Protein AF-D4YKP0-F1 (afdb_monomer_lite)

Organism: NCBI:txid585530

Structure (mmCIF, N/CA/C/O backbone):
data_AF-D4YKP0-F1
#
_entry.id   AF-D4YKP0-F1
#
loop_
_atom_site.group_PDB
_atom_site.id
_atom_site.type_symbol
_atom_site.label_atom_id
_atom_site.label_alt_id
_atom_site.label_comp_id
_atom_site.label_asym_id
_atom_site.label_entity_id
_atom_site.label_seq_id
_atom_site.pdbx_PDB_ins_code
_atom_site.Cartn_x
_atom_site.Cartn_y
_atom_site.Cartn_z
_atom_site.occupancy
_atom_site.B_iso_or_equiv
_atom_site.auth_seq_id
_atom_site.auth_comp_id
_atom_site.auth_asym_id
_atom_site.auth_atom_id
_atom_site.pdbx_PDB_model_num
ATOM 1 N N . MET A 1 1 ? 10.584 -21.695 43.438 1.00 57.81 1 MET A N 1
ATOM 2 C CA . MET A 1 1 ? 10.564 -22.676 42.328 1.00 57.81 1 MET A CA 1
ATOM 3 C C . MET A 1 1 ? 9.851 -24.002 42.637 1.00 57.81 1 MET A C 1
ATOM 5 O O . MET A 1 1 ? 9.654 -24.762 41.706 1.00 57.81 1 MET A O 1
ATOM 9 N N . VAL A 1 2 ? 9.398 -24.294 43.868 1.00 51.03 2 VAL A N 1
ATOM 10 C CA . VAL A 1 2 ? 8.672 -25.560 44.161 1.00 51.03 2 VAL A CA 1
ATOM 11 C C . VAL A 1 2 ? 7.141 -25.420 44.056 1.00 51.03 2 VAL A C 1
ATOM 13 O O . VAL A 1 2 ? 6.449 -26.390 43.777 1.00 51.03 2 VAL A O 1
ATOM 16 N N . VAL A 1 3 ? 6.597 -24.205 44.185 1.00 47.78 3 VAL A N 1
ATOM 17 C CA . VAL A 1 3 ? 5.136 -23.966 44.168 1.00 47.78 3 VAL A CA 1
ATOM 18 C C . VAL A 1 3 ? 4.530 -24.057 42.755 1.00 47.78 3 VAL A C 1
ATOM 20 O O . VAL A 1 3 ? 3.367 -24.413 42.606 1.00 47.78 3 VAL A O 1
ATOM 23 N N . ILE A 1 4 ? 5.324 -23.823 41.705 1.00 52.31 4 ILE A N 1
ATOM 24 C CA . ILE A 1 4 ? 4.847 -23.828 40.309 1.00 52.31 4 ILE A CA 1
ATOM 25 C C . ILE A 1 4 ? 4.585 -25.262 39.806 1.00 52.31 4 ILE A C 1
ATOM 27 O O . ILE A 1 4 ? 3.691 -25.478 38.995 1.00 52.31 4 ILE A O 1
ATOM 31 N N . ALA A 1 5 ? 5.293 -26.265 40.336 1.00 52.53 5 ALA A N 1
ATOM 32 C CA . ALA A 1 5 ? 5.197 -27.644 39.852 1.00 52.53 5 ALA A CA 1
ATOM 33 C C . ALA A 1 5 ? 3.889 -28.363 40.249 1.00 52.53 5 ALA A C 1
ATOM 35 O O . ALA A 1 5 ? 3.431 -29.240 39.523 1.00 52.53 5 ALA A O 1
ATOM 36 N N . VAL A 1 6 ? 3.255 -27.990 41.369 1.00 51.44 6 VAL A N 1
ATOM 37 C CA . VAL A 1 6 ? 2.029 -28.664 41.853 1.00 51.44 6 VAL A CA 1
ATOM 38 C C . VAL A 1 6 ? 0.779 -28.190 41.100 1.00 51.44 6 VAL A C 1
ATOM 40 O O . VAL A 1 6 ? -0.150 -28.967 40.889 1.00 51.44 6 VAL A O 1
ATOM 43 N N . VAL A 1 7 ? 0.774 -26.940 40.626 1.00 54.62 7 VAL A N 1
ATOM 44 C CA . VAL A 1 7 ? -0.368 -26.350 39.906 1.00 54.62 7 VAL A CA 1
ATOM 45 C C . VAL A 1 7 ? -0.519 -26.954 38.503 1.00 54.62 7 VAL A C 1
ATOM 47 O O . VAL A 1 7 ? -1.637 -27.183 38.046 1.00 54.62 7 VAL A O 1
ATOM 50 N N . VAL A 1 8 ? 0.595 -27.308 37.855 1.00 55.91 8 VAL A N 1
ATOM 51 C CA . VAL A 1 8 ? 0.598 -27.906 36.508 1.00 55.91 8 VAL A CA 1
ATOM 52 C C . VAL A 1 8 ? 0.002 -29.323 36.509 1.00 55.91 8 VAL A C 1
ATOM 54 O O . VAL A 1 8 ? -0.723 -29.679 35.585 1.00 55.91 8 VAL A O 1
ATOM 57 N N . ALA A 1 9 ? 0.221 -30.121 37.560 1.00 54.53 9 ALA A N 1
ATOM 58 C CA . ALA A 1 9 ? -0.269 -31.503 37.612 1.00 54.53 9 ALA A CA 1
ATOM 59 C C . ALA A 1 9 ? -1.792 -31.613 37.839 1.00 54.53 9 ALA A C 1
ATOM 61 O O . ALA A 1 9 ? -2.426 -32.523 37.309 1.00 54.53 9 ALA A O 1
ATOM 62 N N . LEU A 1 10 ? -2.397 -30.684 38.589 1.00 55.12 10 LEU A N 1
ATOM 63 C CA . LEU A 1 10 ? -3.845 -30.694 38.846 1.00 55.12 10 LEU A CA 1
ATOM 64 C C . LEU A 1 10 ? -4.662 -30.106 37.683 1.00 55.12 10 LEU A C 1
ATOM 66 O O . LEU A 1 10 ? -5.797 -30.528 37.466 1.00 55.12 10 LEU A O 1
ATOM 70 N N . GLY A 1 11 ? -4.077 -29.194 36.896 1.00 53.62 11 GLY A N 1
ATOM 71 C CA . GLY A 1 11 ? -4.720 -28.627 35.704 1.00 53.62 11 GLY A CA 1
ATOM 72 C C . GLY A 1 11 ? -4.890 -29.633 34.559 1.00 53.62 11 GLY A C 1
ATOM 73 O O . GLY A 1 11 ? -5.906 -29.615 33.868 1.00 53.62 11 GLY A O 1
ATOM 74 N N . ILE A 1 12 ? -3.945 -30.568 34.405 1.00 60.78 12 ILE A N 1
ATOM 75 C CA . ILE A 1 12 ? -3.982 -31.594 33.348 1.00 60.78 12 ILE A CA 1
ATOM 76 C C . ILE A 1 12 ? -5.115 -32.608 33.594 1.00 60.78 12 ILE A C 1
ATOM 78 O O . ILE A 1 12 ? -5.816 -32.984 32.657 1.00 60.78 12 ILE A O 1
ATOM 82 N N . CYS A 1 13 ? -5.366 -33.004 34.849 1.00 54.81 13 CYS A N 1
ATOM 83 C CA . CYS A 1 13 ? -6.468 -33.918 35.183 1.00 54.81 13 CYS A CA 1
ATOM 84 C C . CYS A 1 13 ? -7.854 -33.286 34.970 1.00 54.81 13 CYS A C 1
ATOM 86 O O . CYS A 1 13 ? -8.780 -33.981 34.560 1.00 54.81 13 CYS A O 1
ATOM 88 N N . GLY A 1 14 ? -8.000 -31.979 35.221 1.00 56.22 14 GLY A N 1
ATOM 89 C CA . GLY A 1 14 ? -9.261 -31.262 35.007 1.00 56.22 14 GLY A CA 1
ATOM 90 C C . GLY A 1 14 ? -9.619 -31.102 33.528 1.00 56.22 14 GLY A C 1
ATOM 91 O O . GLY A 1 14 ? -10.782 -31.252 33.161 1.00 56.22 14 GLY A O 1
ATOM 92 N N . TYR A 1 15 ? -8.621 -30.874 32.668 1.00 59.47 15 TYR A N 1
ATOM 93 C CA . TYR A 1 15 ? -8.834 -30.661 31.233 1.00 59.47 15 TYR A CA 1
ATOM 94 C C . TYR A 1 15 ? -9.313 -31.934 30.510 1.00 59.47 15 TYR A C 1
ATOM 96 O O . TYR A 1 15 ? -10.205 -31.875 29.667 1.00 59.47 15 TYR A O 1
ATOM 104 N N . ILE A 1 16 ? -8.796 -33.110 30.894 1.00 60.72 16 ILE A N 1
ATOM 105 C CA . ILE A 1 16 ? -9.170 -34.396 30.271 1.00 60.72 16 ILE A CA 1
ATOM 106 C C . ILE A 1 16 ? -10.626 -34.797 30.587 1.00 60.72 16 ILE A C 1
ATOM 108 O O . ILE A 1 16 ? -11.283 -35.425 29.758 1.00 60.72 16 ILE A O 1
ATOM 112 N N . VAL A 1 17 ? -11.162 -34.426 31.757 1.00 57.84 17 VAL A N 1
ATOM 113 C CA . VAL A 1 17 ? -12.561 -34.730 32.124 1.00 57.84 17 VAL A CA 1
ATOM 114 C C . VAL A 1 17 ? -13.556 -33.857 31.345 1.00 57.84 17 VAL A C 1
ATOM 116 O O . VAL A 1 17 ? -14.652 -34.316 31.029 1.00 57.84 17 VAL A O 1
ATOM 119 N N . VAL A 1 18 ? -13.168 -32.630 30.983 1.00 59.16 18 VAL A N 1
ATOM 120 C CA . VAL A 1 18 ? -14.008 -31.691 30.217 1.00 59.16 18 VAL A CA 1
ATOM 121 C C . VAL A 1 18 ? -14.079 -32.064 28.727 1.00 59.16 18 VAL A C 1
ATOM 123 O O . VAL A 1 18 ? -15.157 -31.980 28.140 1.00 59.16 18 VAL A O 1
ATOM 126 N N . ASP A 1 19 ? -12.991 -32.578 28.139 1.00 54.44 19 ASP A N 1
ATOM 127 C CA . ASP A 1 19 ? -12.948 -33.016 26.726 1.00 54.44 19 ASP A CA 1
ATOM 128 C C . ASP A 1 19 ? -13.924 -34.174 26.421 1.00 54.44 19 ASP A C 1
ATOM 130 O O . ASP A 1 19 ? -14.536 -34.230 25.353 1.00 54.44 19 ASP A O 1
ATOM 134 N N . GLN A 1 20 ? -14.152 -35.077 27.383 1.00 58.09 20 GLN A N 1
ATOM 135 C CA . GLN A 1 20 ? -15.040 -36.235 27.190 1.00 58.09 20 GLN A CA 1
ATOM 136 C C . GLN A 1 20 ? -16.534 -35.906 27.321 1.00 58.09 20 GLN A C 1
ATOM 138 O O . GLN A 1 20 ? -17.369 -36.656 26.812 1.00 58.09 20 GLN A O 1
ATOM 143 N N . LEU A 1 21 ? -16.892 -34.789 27.964 1.00 59.16 21 LEU A N 1
ATOM 144 C CA . LEU A 1 21 ? -18.288 -34.347 28.057 1.00 59.16 21 LEU A CA 1
ATOM 145 C C . LEU A 1 21 ? -18.741 -33.588 26.803 1.00 59.16 21 LEU A C 1
ATOM 147 O O . LEU A 1 21 ? -19.910 -33.670 26.447 1.00 59.16 21 LEU A O 1
ATOM 151 N N . GLN A 1 22 ? -17.831 -32.925 26.083 1.00 59.84 22 GLN A N 1
ATOM 152 C CA . GLN A 1 22 ? -18.174 -32.156 24.875 1.00 59.84 22 GLN A CA 1
ATOM 153 C C . GLN A 1 22 ? -18.197 -32.994 23.584 1.00 59.84 22 GLN A C 1
ATOM 155 O O . GLN A 1 22 ? -18.701 -32.542 22.558 1.00 59.84 22 GLN A O 1
ATOM 160 N N . ARG A 1 23 ? -17.707 -34.241 23.619 1.00 56.06 23 ARG A N 1
ATOM 161 C CA . ARG A 1 23 ? -17.753 -35.178 22.478 1.00 56.06 23 ARG A CA 1
ATOM 162 C C . ARG A 1 23 ? -19.045 -35.996 22.360 1.00 56.06 23 ARG A C 1
ATOM 164 O O . ARG A 1 23 ? -19.173 -36.750 21.397 1.00 56.06 23 ARG A O 1
ATOM 171 N N . SER A 1 24 ? -19.999 -35.860 23.285 1.00 55.06 24 SER A N 1
ATOM 172 C CA . SER A 1 24 ? -21.246 -36.648 23.249 1.00 55.06 24 SER A CA 1
ATOM 173 C C . SER A 1 24 ? -22.371 -36.073 22.377 1.00 55.06 24 SER A C 1
ATOM 175 O O . SER A 1 24 ? -23.312 -36.809 22.099 1.00 55.06 24 SER A O 1
ATOM 177 N N . ASP A 1 25 ? -22.267 -34.847 21.851 1.00 58.53 25 ASP A N 1
ATOM 178 C CA . ASP A 1 25 ? -23.363 -34.230 21.069 1.00 58.53 25 ASP A CA 1
ATOM 179 C C . ASP A 1 25 ? -23.160 -34.261 19.540 1.00 58.53 25 ASP A C 1
ATOM 181 O O . ASP A 1 25 ? -23.849 -33.577 18.786 1.00 58.53 25 ASP A O 1
ATOM 185 N N . GLY A 1 26 ? -22.222 -35.079 19.048 1.00 57.97 26 GLY A N 1
ATOM 186 C CA . GLY A 1 26 ? -21.753 -35.020 17.661 1.00 57.97 26 GLY A CA 1
ATOM 187 C C . GLY A 1 26 ? -21.809 -36.313 16.850 1.00 57.97 26 GLY A C 1
ATOM 188 O O . GLY A 1 26 ? -20.932 -36.490 16.014 1.00 57.97 26 GLY A O 1
ATOM 189 N N . ASN A 1 27 ? -22.759 -37.236 17.062 1.00 53.72 27 ASN A N 1
ATOM 190 C CA . ASN A 1 27 ? -23.041 -38.277 16.056 1.00 53.72 27 ASN A CA 1
ATOM 191 C C . ASN A 1 27 ? -24.406 -38.964 16.253 1.00 53.72 27 ASN A C 1
ATOM 193 O O . ASN A 1 27 ? -24.542 -39.887 17.052 1.00 53.72 27 ASN A O 1
ATOM 197 N N . THR A 1 28 ? -25.415 -38.598 15.465 1.00 48.50 28 THR A N 1
ATOM 198 C CA . THR A 1 28 ? -26.505 -39.527 15.127 1.00 48.50 28 THR A CA 1
ATOM 199 C C . THR A 1 28 ? -26.897 -39.325 13.670 1.00 48.50 28 THR A C 1
ATOM 201 O O . THR A 1 28 ? -27.724 -38.489 13.323 1.00 48.50 28 THR A O 1
ATOM 204 N N . GLN A 1 29 ? -26.289 -40.136 12.805 1.00 56.47 29 GLN A N 1
ATOM 205 C CA . GLN A 1 29 ? -26.947 -40.592 11.588 1.00 56.47 29 GLN A CA 1
ATOM 206 C C . GLN A 1 29 ? -28.044 -41.587 11.988 1.00 56.47 29 GLN A C 1
ATOM 208 O O . GLN A 1 29 ? -27.729 -42.603 12.602 1.00 56.47 29 GLN A O 1
ATOM 213 N N . SER A 1 30 ? -29.300 -41.351 11.602 1.00 50.81 30 SER A N 1
ATOM 214 C CA . SER A 1 30 ? -30.181 -42.443 11.167 1.00 50.81 30 SER A CA 1
ATOM 215 C C . SER A 1 30 ? -31.419 -41.917 10.441 1.00 50.81 30 SER A C 1
ATOM 217 O O . SER A 1 30 ? -32.176 -41.101 10.961 1.00 50.81 30 SER A O 1
ATOM 219 N N . ALA A 1 31 ? -31.608 -42.408 9.221 1.00 52.41 31 ALA A N 1
ATOM 220 C CA . ALA A 1 31 ? -32.771 -42.188 8.380 1.00 52.41 31 ALA A CA 1
ATOM 221 C C . ALA A 1 31 ? -33.949 -43.092 8.794 1.00 52.41 31 ALA A C 1
ATOM 223 O O . ALA A 1 31 ? -33.738 -44.284 9.004 1.00 52.41 31 ALA A O 1
ATOM 224 N N . ASN A 1 32 ? -35.178 -42.555 8.836 1.00 45.12 32 ASN A N 1
ATOM 225 C CA . ASN A 1 32 ? -36.394 -43.106 8.196 1.00 45.12 32 ASN A CA 1
ATOM 226 C C . ASN A 1 32 ? -37.666 -42.309 8.579 1.00 45.12 32 ASN A C 1
ATOM 228 O O . ASN A 1 32 ? -37.911 -42.034 9.748 1.00 45.12 32 ASN A O 1
ATOM 232 N N . GLN A 1 33 ? -38.480 -41.979 7.568 1.00 43.62 33 GLN A N 1
ATOM 233 C CA . GLN A 1 33 ? -39.860 -41.429 7.608 1.00 43.62 33 GLN A CA 1
ATOM 234 C C . GLN A 1 33 ? -40.883 -42.458 8.193 1.00 43.62 33 GLN A C 1
ATOM 236 O O . GLN A 1 33 ? -40.438 -43.590 8.397 1.00 43.62 33 GLN A O 1
ATOM 241 N N . PRO A 1 34 ? -42.222 -42.208 8.390 1.00 48.84 34 PRO A N 1
ATOM 242 C CA . PRO A 1 34 ? -43.104 -41.165 7.796 1.00 48.84 34 PRO A CA 1
ATOM 243 C C . PRO A 1 34 ? -44.277 -40.568 8.648 1.00 48.84 34 PRO A C 1
ATOM 245 O O . PRO A 1 34 ? -44.713 -41.150 9.632 1.00 48.84 34 PRO A O 1
ATOM 248 N N . GLY A 1 35 ? -44.895 -39.481 8.140 1.00 36.88 35 GLY A N 1
ATOM 249 C CA . GLY A 1 35 ? -46.368 -39.298 8.119 1.00 36.88 35 GLY A CA 1
ATOM 250 C C . GLY A 1 35 ? -47.045 -38.236 9.018 1.00 36.88 35 GLY A C 1
ATOM 251 O O . GLY A 1 35 ? -47.039 -38.394 10.229 1.00 36.88 35 GLY A O 1
ATOM 252 N N . GLY A 1 36 ? -47.755 -37.280 8.375 1.00 33.91 36 GLY A N 1
ATOM 253 C CA . GLY A 1 36 ? -48.909 -36.483 8.879 1.00 33.91 36 GLY A CA 1
ATOM 254 C C . GLY A 1 36 ? -48.594 -35.436 9.960 1.00 33.91 36 GLY 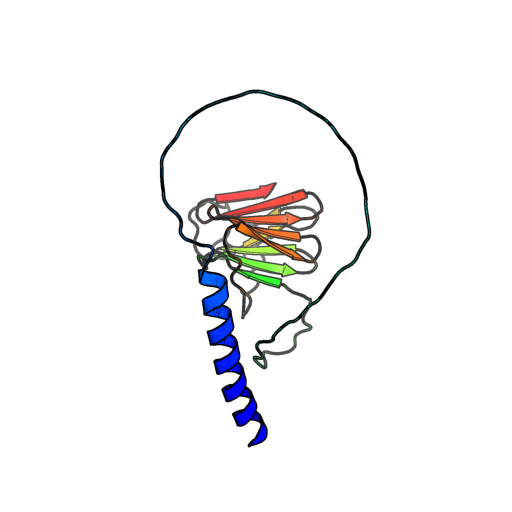A C 1
ATOM 255 O O . GLY A 1 36 ? -47.671 -35.614 10.730 1.00 33.91 36 GLY A O 1
ATOM 256 N N . ASP A 1 37 ? -49.282 -34.315 10.149 1.00 32.53 37 ASP A N 1
ATOM 257 C CA . ASP A 1 37 ? -50.395 -33.606 9.517 1.00 32.53 37 ASP A CA 1
ATOM 258 C C . ASP A 1 37 ? -50.383 -32.175 10.122 1.00 32.53 37 ASP A C 1
ATOM 260 O O . ASP A 1 37 ? -49.867 -31.950 11.214 1.00 32.53 37 ASP A O 1
ATOM 264 N N . SER A 1 38 ? -50.920 -31.236 9.352 1.00 44.16 38 SER A N 1
ATOM 265 C CA . SER A 1 38 ? -51.325 -29.843 9.592 1.00 44.16 38 SER A CA 1
ATOM 266 C C . SER A 1 38 ? -51.464 -29.281 11.028 1.00 44.16 38 SER A C 1
ATOM 268 O O . SER A 1 38 ? -52.137 -29.858 11.873 1.00 44.16 38 SER A O 1
ATOM 270 N N . GLY A 1 39 ? -51.074 -28.002 11.196 1.00 34.47 39 GLY A N 1
ATOM 271 C CA . GLY A 1 39 ? -51.962 -26.999 11.821 1.00 34.47 39 GLY A CA 1
ATOM 272 C C . GLY A 1 39 ? -51.453 -26.133 12.994 1.00 34.47 39 GLY A C 1
ATOM 273 O O . GLY A 1 39 ? -51.218 -26.634 14.082 1.00 34.47 39 GLY A O 1
ATOM 274 N N . SER A 1 40 ? -51.496 -24.809 12.762 1.00 37.97 40 SER A N 1
ATOM 275 C CA . SER A 1 40 ? -51.931 -23.707 13.660 1.00 37.97 40 SER A CA 1
ATOM 276 C C . SER A 1 40 ? -51.044 -23.062 14.755 1.00 37.97 40 SER A C 1
ATOM 278 O O . SER A 1 40 ? -50.739 -23.654 15.779 1.00 37.97 40 SER A O 1
ATOM 280 N N . VAL A 1 41 ? -50.769 -21.767 14.499 1.00 42.62 41 VAL A N 1
ATOM 281 C CA . VAL A 1 41 ? -50.872 -20.504 15.294 1.00 42.62 41 VAL A CA 1
ATOM 282 C C . VAL A 1 41 ? -51.119 -20.462 16.822 1.00 42.62 41 VAL A C 1
ATOM 284 O O . VAL A 1 41 ? -51.984 -21.164 17.338 1.00 42.62 41 VAL A O 1
ATOM 287 N N . GLY A 1 42 ? -50.491 -19.439 17.444 1.00 34.75 42 GLY A N 1
ATOM 288 C CA . GLY A 1 42 ? -50.828 -18.747 18.717 1.00 34.75 42 GLY A CA 1
ATOM 289 C C . GLY A 1 42 ? -49.705 -18.858 19.767 1.00 34.75 42 GLY A C 1
ATOM 290 O O . GLY A 1 42 ? -49.411 -19.972 20.179 1.00 34.75 42 GLY A O 1
ATOM 291 N N . GLU A 1 43 ? -48.856 -17.852 20.029 1.00 39.91 43 GLU A N 1
ATOM 292 C CA . GLU A 1 43 ? -49.002 -16.578 20.791 1.00 39.91 43 GLU A CA 1
ATOM 293 C C . GLU A 1 43 ? -48.943 -16.715 22.336 1.00 39.91 43 GLU A C 1
ATOM 295 O O . GLU A 1 43 ? -49.643 -17.543 22.915 1.00 39.91 43 GLU A O 1
ATOM 300 N N . ASP A 1 44 ? -48.111 -15.833 22.932 1.00 39.19 44 ASP A N 1
ATOM 301 C CA . ASP A 1 44 ? -48.007 -15.367 24.339 1.00 39.19 44 ASP A CA 1
ATOM 302 C C . ASP A 1 44 ? -47.368 -16.296 25.404 1.00 39.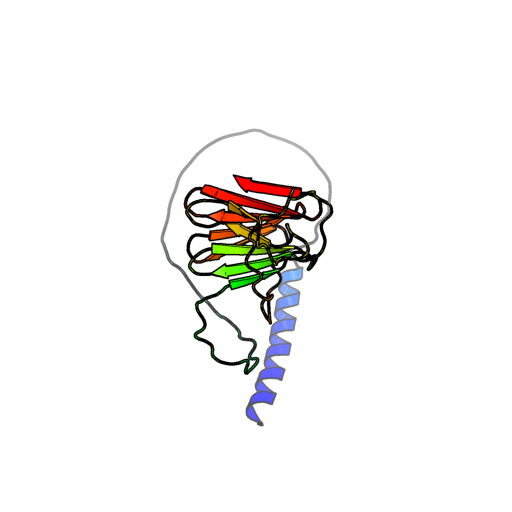19 44 ASP A C 1
ATOM 304 O O . ASP A 1 44 ? -47.643 -17.486 25.459 1.00 39.19 44 ASP A O 1
ATOM 308 N N . GLU A 1 45 ? -46.536 -15.875 26.371 1.00 42.06 45 GLU A N 1
ATOM 309 C CA . GLU A 1 45 ? -45.892 -14.608 26.772 1.00 42.06 45 GLU A CA 1
ATOM 310 C C . GLU A 1 45 ? -44.864 -14.930 27.898 1.00 42.06 45 GLU A C 1
ATOM 312 O O . GLU A 1 45 ? -44.984 -15.958 28.566 1.00 42.06 45 GLU A O 1
ATOM 317 N N . SER A 1 46 ? -43.977 -13.964 28.198 1.00 38.25 46 SER A N 1
ATOM 318 C CA . SER A 1 46 ? -43.376 -13.649 29.523 1.00 38.25 46 SER A CA 1
ATOM 319 C C . SER A 1 46 ? -41.891 -13.960 29.814 1.00 38.25 46 SER A C 1
ATOM 321 O O . SER A 1 46 ? -41.532 -15.078 30.174 1.00 38.25 46 SER A O 1
ATOM 323 N N . GLY A 1 47 ? -41.112 -12.863 29.862 1.00 33.44 47 GLY A N 1
ATOM 324 C CA . GLY A 1 47 ? -40.100 -12.522 30.889 1.00 33.44 47 GLY A CA 1
ATOM 325 C C . GLY A 1 47 ? -38.667 -13.019 30.654 1.00 33.44 47 GLY A C 1
ATOM 326 O O . GLY A 1 47 ? -38.469 -14.117 30.164 1.00 33.44 47 GLY A O 1
ATOM 327 N N . ASP A 1 48 ? -37.587 -12.330 31.021 1.00 34.28 48 ASP A N 1
ATOM 328 C CA . ASP A 1 48 ? -37.312 -11.031 31.654 1.00 34.28 48 ASP A CA 1
ATOM 329 C C . ASP A 1 48 ? -35.765 -10.879 31.684 1.00 34.28 48 ASP A C 1
ATOM 331 O O . ASP A 1 48 ? -35.071 -11.892 31.649 1.00 34.28 48 ASP A O 1
ATOM 335 N N . THR A 1 49 ? -35.275 -9.630 31.765 1.00 33.69 49 THR A N 1
ATOM 336 C CA . THR A 1 49 ? -33.918 -9.162 32.172 1.00 33.69 49 THR A CA 1
ATOM 337 C C . THR A 1 49 ? -32.668 -9.744 31.471 1.00 33.69 49 THR A C 1
ATOM 339 O O . THR A 1 49 ? -32.396 -10.932 31.474 1.00 33.69 49 THR A O 1
ATOM 342 N N . GLY A 1 50 ? -31.831 -8.947 30.794 1.00 31.61 50 GLY A N 1
ATOM 343 C CA . GLY A 1 50 ? -30.909 -7.941 31.357 1.00 31.61 50 GLY A CA 1
ATOM 344 C C . GLY A 1 50 ? -29.475 -8.494 31.221 1.00 31.61 50 GLY A C 1
ATOM 345 O O . GLY A 1 50 ? -29.170 -9.520 31.802 1.00 31.61 50 GLY A O 1
ATOM 346 N N . GLY A 1 51 ? -28.622 -7.997 30.326 1.00 30.23 51 GLY A N 1
ATOM 347 C CA . GLY A 1 51 ? -27.744 -6.852 30.574 1.00 30.23 51 GLY A CA 1
ATOM 348 C C . GLY A 1 51 ? -26.268 -7.297 30.555 1.00 30.23 51 GLY A C 1
ATOM 349 O O . GLY A 1 51 ? -25.961 -8.343 31.109 1.00 30.23 51 GLY A O 1
ATOM 350 N N . SER A 1 52 ? -25.416 -6.480 29.920 1.00 35.62 52 SER A N 1
ATOM 351 C CA . SER A 1 52 ? -23.968 -6.281 30.151 1.00 35.62 52 SER A CA 1
ATOM 352 C C . SER A 1 52 ? -23.037 -7.508 30.180 1.00 35.62 52 SER A C 1
ATOM 354 O O . SER A 1 52 ? -23.122 -8.372 31.038 1.00 35.62 52 SER A O 1
ATOM 356 N N . GLU A 1 53 ? -22.156 -7.659 29.192 1.00 35.59 53 GLU A N 1
ATOM 357 C CA . GLU A 1 53 ? -20.837 -7.000 29.099 1.00 35.59 53 GLU A CA 1
ATOM 358 C C . GLU A 1 53 ? -19.708 -7.903 29.614 1.00 35.59 53 GLU A C 1
ATOM 360 O O . GLU A 1 53 ? -19.753 -8.427 30.719 1.00 35.59 53 GLU A O 1
ATOM 365 N N . GLU A 1 54 ? -18.681 -7.973 28.768 1.00 33.47 54 GLU A N 1
ATOM 366 C CA . GLU A 1 54 ? -17.262 -7.909 29.123 1.00 33.47 54 GLU A CA 1
ATOM 367 C C . GLU A 1 54 ? -16.568 -9.068 29.852 1.00 33.47 54 GLU A C 1
ATOM 369 O O . GLU A 1 54 ? -17.067 -9.723 30.761 1.00 33.47 54 GLU A O 1
ATOM 374 N N . GLY A 1 55 ? -15.306 -9.250 29.455 1.00 30.86 55 GLY A N 1
ATOM 375 C CA . GLY A 1 55 ? -14.330 -10.098 30.130 1.00 30.86 55 GLY A CA 1
ATOM 376 C C . GLY A 1 55 ? -13.494 -10.876 29.118 1.00 30.86 55 GLY A C 1
ATOM 377 O O . GLY A 1 55 ? -13.807 -12.022 28.830 1.00 30.86 55 GLY A O 1
ATOM 378 N N . ALA A 1 56 ? -12.580 -10.243 28.382 1.00 34.69 56 ALA A N 1
ATOM 379 C CA . ALA A 1 56 ? -11.237 -9.856 28.831 1.00 34.69 56 ALA A CA 1
ATOM 380 C C . ALA A 1 56 ? -10.280 -11.047 29.008 1.00 34.69 56 ALA A C 1
ATOM 382 O O . ALA A 1 56 ? -10.596 -12.022 29.686 1.00 34.69 56 ALA A O 1
ATOM 383 N N . GLY A 1 57 ? -9.063 -10.889 28.481 1.00 31.28 57 GLY A N 1
ATOM 384 C CA . GLY A 1 57 ? -7.894 -11.573 29.032 1.00 31.28 57 GLY A CA 1
ATOM 385 C C . GLY A 1 57 ? -6.911 -12.144 28.021 1.00 31.28 57 GLY A C 1
ATOM 386 O O . GLY A 1 57 ? -6.873 -13.350 27.814 1.00 31.28 57 GLY A O 1
ATOM 387 N N . GLU A 1 58 ? -6.108 -11.249 27.449 1.00 38.50 58 GLU A N 1
ATOM 388 C CA . GLU A 1 58 ? -4.661 -11.362 27.208 1.00 38.50 58 GLU A CA 1
ATOM 389 C C . GLU A 1 58 ? -3.946 -12.691 27.531 1.00 38.50 58 GLU A C 1
ATOM 391 O O . GLU A 1 58 ? -4.040 -13.218 28.642 1.00 38.50 58 GLU A O 1
ATOM 396 N N . LYS A 1 59 ? -2.969 -13.046 26.678 1.00 34.44 59 LYS A N 1
ATOM 397 C CA . LYS A 1 59 ? -1.593 -13.078 27.193 1.00 34.44 59 LYS A CA 1
ATOM 398 C C . LYS A 1 59 ? -0.501 -12.813 26.158 1.00 34.44 59 LYS A C 1
ATOM 400 O O . LYS A 1 59 ? -0.434 -13.429 25.103 1.00 34.44 59 LYS A O 1
ATOM 405 N N . SER A 1 60 ? 0.362 -11.905 26.593 1.00 41.41 60 SER A N 1
ATOM 406 C CA . SER A 1 60 ? 1.614 -11.386 26.065 1.00 41.41 60 SER A CA 1
ATOM 407 C C . SER A 1 60 ? 2.609 -12.439 25.570 1.00 41.41 60 SER A C 1
ATOM 409 O O . SER A 1 60 ? 2.853 -13.443 26.244 1.00 41.41 60 SER A O 1
ATOM 411 N N . GLY A 1 61 ? 3.264 -12.119 24.454 1.00 34.88 61 GLY A N 1
ATOM 412 C CA . GLY A 1 61 ? 4.622 -12.550 24.145 1.00 34.88 61 GLY A CA 1
ATOM 413 C C . GLY A 1 61 ? 5.553 -11.351 24.309 1.00 34.88 61 GLY A C 1
ATOM 414 O O . GLY A 1 61 ? 5.353 -10.327 23.667 1.00 34.88 61 GLY A O 1
ATOM 415 N N . ASP A 1 62 ? 6.501 -11.479 25.228 1.00 37.28 62 ASP A N 1
ATOM 416 C CA . ASP A 1 62 ? 7.605 -10.557 25.476 1.00 37.28 62 ASP A CA 1
ATOM 417 C C . ASP A 1 62 ? 8.729 -10.842 24.470 1.00 37.28 62 ASP A C 1
ATOM 419 O O . ASP A 1 62 ? 9.108 -12.000 24.265 1.00 37.28 62 ASP A O 1
ATOM 423 N N . SER A 1 63 ? 9.237 -9.808 23.808 1.00 44.34 63 SER A N 1
ATOM 424 C CA . SER A 1 63 ? 10.534 -9.831 23.131 1.00 44.34 63 SER A CA 1
ATOM 425 C C . SER A 1 63 ? 11.106 -8.420 23.164 1.00 44.34 63 SER A C 1
ATOM 427 O O . SER A 1 63 ? 10.492 -7.464 22.694 1.00 44.34 63 SER A O 1
ATOM 429 N N . GLU A 1 64 ? 12.250 -8.318 23.826 1.00 49.84 64 GLU A N 1
ATOM 430 C CA . GLU A 1 64 ? 12.948 -7.085 24.154 1.00 49.84 64 GLU A CA 1
ATOM 431 C C . GLU A 1 64 ? 13.710 -6.478 22.959 1.00 49.84 64 GLU A C 1
ATOM 433 O O . GLU A 1 64 ? 14.251 -7.181 22.108 1.00 49.84 64 GLU A O 1
ATOM 438 N N . GLU A 1 65 ? 13.795 -5.145 23.017 1.00 47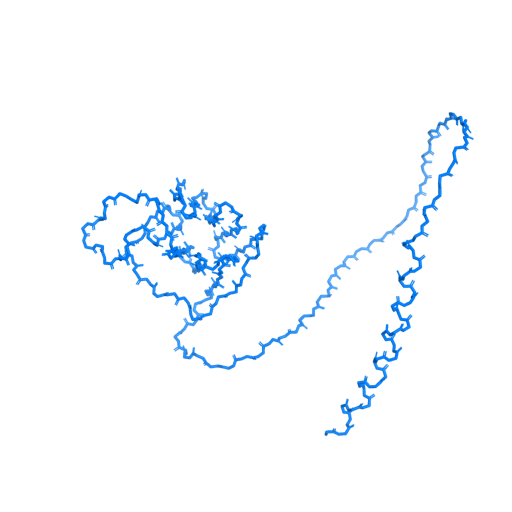.66 65 GLU A N 1
ATOM 439 C CA . GLU A 1 65 ? 14.786 -4.211 22.458 1.00 47.66 65 GLU A CA 1
ATOM 440 C C . GLU A 1 65 ? 15.046 -4.130 20.940 1.00 47.66 65 GLU A C 1
ATOM 442 O O . GLU A 1 65 ? 15.844 -4.855 20.346 1.00 47.66 65 GLU A O 1
ATOM 447 N N . GLY A 1 66 ? 14.528 -3.034 20.369 1.00 42.06 66 GLY A N 1
ATOM 448 C CA . GLY A 1 66 ? 15.010 -2.406 19.142 1.00 42.06 66 GLY A CA 1
ATOM 449 C C . GLY A 1 66 ? 14.755 -0.892 19.145 1.00 42.06 66 GLY A C 1
ATOM 450 O O . GLY A 1 66 ? 13.733 -0.445 18.651 1.00 42.06 66 GLY A O 1
ATOM 451 N N . GLN A 1 67 ? 15.696 -0.134 19.721 1.00 42.19 67 GLN A N 1
ATOM 452 C CA . GLN A 1 67 ? 15.993 1.302 19.534 1.00 42.19 67 GLN A CA 1
ATOM 453 C C . GLN A 1 67 ? 14.817 2.297 19.410 1.00 42.19 67 GLN A C 1
ATOM 455 O O . GLN A 1 67 ? 14.249 2.508 18.340 1.00 42.19 67 GLN A O 1
ATOM 460 N N . ASP A 1 68 ? 14.593 3.032 20.506 1.00 51.62 68 ASP A N 1
ATOM 461 C CA . ASP A 1 68 ? 13.757 4.229 20.605 1.00 51.62 68 ASP A CA 1
ATOM 462 C C . ASP A 1 68 ? 14.122 5.307 19.567 1.00 51.62 68 ASP A C 1
ATOM 464 O O . ASP A 1 68 ? 15.000 6.150 19.765 1.00 51.62 68 ASP A O 1
ATOM 468 N N . ALA A 1 69 ? 13.364 5.337 18.477 1.00 48.47 69 ALA A N 1
ATOM 469 C CA . ALA A 1 69 ? 12.927 6.582 17.872 1.00 48.47 69 ALA A CA 1
ATOM 470 C C . ALA A 1 69 ? 11.427 6.659 18.139 1.00 48.47 69 ALA A C 1
ATOM 472 O O . ALA A 1 69 ? 10.707 5.808 17.627 1.00 48.47 69 ALA A O 1
ATOM 473 N N . GLU A 1 70 ? 11.009 7.615 18.981 1.00 42.31 70 GLU A N 1
ATOM 474 C CA . GLU A 1 70 ? 9.622 7.988 19.307 1.00 42.31 70 GLU A CA 1
ATOM 475 C C . GLU A 1 70 ? 8.602 7.185 18.493 1.00 42.31 70 GLU A C 1
ATOM 477 O O . GLU A 1 70 ? 8.296 7.539 17.350 1.00 42.31 70 GLU A O 1
ATOM 482 N N . ALA A 1 71 ? 8.162 6.048 19.045 1.00 52.50 71 ALA A N 1
ATOM 483 C CA . ALA A 1 71 ? 7.226 5.168 18.372 1.00 52.50 71 ALA A CA 1
ATOM 484 C C . ALA A 1 71 ? 5.889 5.904 18.274 1.00 52.50 71 ALA A C 1
ATOM 486 O O . ALA A 1 71 ? 5.007 5.787 19.124 1.00 52.50 71 ALA A O 1
ATOM 487 N N . LYS A 1 72 ? 5.746 6.700 17.212 1.00 62.47 72 LYS A N 1
ATOM 488 C CA . LYS A 1 72 ? 4.451 7.000 16.615 1.00 62.47 72 LYS A CA 1
ATOM 489 C C . LYS A 1 72 ? 3.748 5.646 16.536 1.00 62.47 72 LYS A C 1
ATOM 491 O O . LYS A 1 72 ? 4.380 4.679 16.116 1.00 62.47 72 LYS A O 1
ATOM 496 N N . ASP A 1 73 ? 2.510 5.554 17.008 1.00 87.62 73 ASP A N 1
ATOM 497 C CA . ASP A 1 73 ? 1.727 4.314 16.981 1.00 87.62 73 ASP A CA 1
ATOM 498 C C . ASP A 1 73 ? 1.567 3.856 15.522 1.00 87.62 73 ASP A C 1
ATOM 500 O O . ASP A 1 73 ? 0.648 4.274 14.827 1.00 8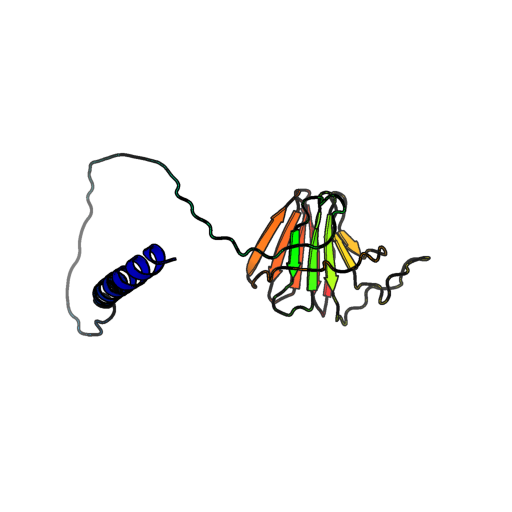7.62 73 ASP A O 1
ATOM 504 N N . VAL A 1 74 ? 2.532 3.092 15.013 1.00 93.69 74 VAL A N 1
ATOM 505 C CA . VAL A 1 74 ? 2.575 2.606 13.636 1.00 93.69 74 VAL A CA 1
ATOM 506 C C . VAL A 1 74 ? 2.160 1.149 13.668 1.00 93.69 74 VAL A C 1
ATOM 508 O O . VAL A 1 74 ? 2.807 0.319 14.307 1.00 93.69 74 VAL A O 1
ATOM 511 N N . LYS A 1 75 ? 1.095 0.813 12.943 1.00 96.50 75 LYS A N 1
ATOM 512 C CA . LYS A 1 75 ? 0.677 -0.581 12.772 1.00 96.50 75 LYS A CA 1
ATOM 513 C C . LYS A 1 75 ? 1.358 -1.159 11.549 1.00 96.50 75 LYS A C 1
ATOM 515 O O . LYS A 1 75 ? 1.108 -0.683 10.450 1.00 96.50 75 LYS A O 1
ATOM 520 N N . ALA A 1 76 ? 2.193 -2.174 11.739 1.00 97.56 76 ALA A N 1
ATOM 521 C CA . ALA A 1 76 ? 2.873 -2.894 10.669 1.00 97.56 76 ALA A CA 1
ATOM 522 C C . ALA A 1 76 ? 2.273 -4.294 10.483 1.00 97.56 76 ALA A C 1
ATOM 524 O O . ALA A 1 76 ? 2.098 -5.043 11.448 1.00 97.56 76 ALA A O 1
ATOM 525 N N . PHE A 1 77 ? 1.964 -4.648 9.239 1.00 98.44 77 PHE A N 1
ATOM 526 C CA . PHE A 1 77 ? 1.385 -5.941 8.882 1.00 98.44 77 PHE A CA 1
ATOM 527 C C . PHE A 1 77 ? 1.758 -6.341 7.453 1.00 98.44 77 PHE A C 1
ATOM 529 O O . PHE A 1 77 ? 2.238 -5.526 6.669 1.00 98.44 77 PHE A O 1
ATOM 536 N N . MET A 1 78 ? 1.570 -7.606 7.103 1.00 98.50 78 MET A N 1
ATOM 537 C CA . MET A 1 78 ? 1.843 -8.127 5.768 1.00 98.50 78 MET A CA 1
ATOM 538 C C . MET A 1 78 ? 0.762 -9.102 5.320 1.00 98.50 78 MET A C 1
ATOM 540 O O . MET A 1 78 ? 0.109 -9.742 6.142 1.00 98.50 78 MET A O 1
ATOM 544 N N . ALA A 1 79 ? 0.602 -9.239 4.006 1.00 98.38 79 ALA A N 1
ATOM 545 C CA . ALA A 1 79 ? -0.236 -10.292 3.445 1.00 98.38 79 ALA A CA 1
ATOM 546 C C . ALA A 1 79 ? 0.358 -11.684 3.757 1.00 98.38 79 ALA A C 1
ATOM 548 O O . ALA A 1 79 ? 1.585 -11.807 3.850 1.00 98.38 79 ALA A O 1
ATOM 549 N N . PRO A 1 80 ? -0.453 -12.759 3.804 1.00 98.31 80 PRO A N 1
ATOM 550 C CA . PRO A 1 80 ? 0.033 -14.126 4.012 1.00 98.31 80 PRO A CA 1
ATOM 551 C C . PRO A 1 80 ? 1.030 -14.598 2.944 1.00 98.31 80 PRO A C 1
ATOM 553 O O . PRO A 1 80 ? 1.897 -15.418 3.226 1.00 98.31 80 PRO A O 1
ATOM 556 N N . SER A 1 81 ? 0.959 -14.055 1.721 1.00 97.50 81 SER A N 1
ATOM 557 C CA . SER A 1 81 ? 1.951 -14.299 0.657 1.00 97.50 81 SER A CA 1
ATOM 558 C C . SER A 1 81 ? 3.318 -13.654 0.911 1.00 97.50 81 SER A C 1
ATOM 560 O O . SER A 1 81 ? 4.260 -13.912 0.166 1.00 97.50 81 SER A O 1
ATOM 562 N N . SER A 1 82 ? 3.417 -12.759 1.900 1.00 96.94 82 SER A N 1
ATOM 563 C CA . SER A 1 82 ? 4.584 -11.920 2.206 1.00 96.94 82 SER A CA 1
ATOM 564 C C . SER A 1 82 ? 5.062 -11.009 1.064 1.00 96.94 82 SER A C 1
ATOM 566 O O . SER A 1 82 ? 6.084 -10.335 1.205 1.00 96.94 82 SER A O 1
ATOM 568 N N . ASN A 1 83 ? 4.330 -10.943 -0.055 1.00 97.94 83 ASN A N 1
ATOM 569 C CA . ASN A 1 83 ? 4.676 -10.079 -1.185 1.00 97.94 83 ASN A CA 1
ATOM 570 C C . ASN A 1 83 ? 4.369 -8.599 -0.899 1.00 97.94 83 ASN A C 1
ATOM 572 O O . ASN A 1 83 ? 5.025 -7.709 -1.437 1.00 97.94 83 ASN A O 1
ATOM 576 N N . ILE A 1 84 ? 3.378 -8.338 -0.043 1.00 98.44 84 ILE A N 1
ATOM 577 C CA . ILE A 1 84 ? 2.916 -6.993 0.301 1.00 98.44 84 ILE A CA 1
ATOM 578 C C . ILE A 1 84 ? 3.106 -6.781 1.800 1.00 98.44 84 ILE A C 1
ATOM 580 O O . ILE A 1 84 ? 2.580 -7.549 2.608 1.00 98.44 84 ILE A O 1
ATOM 584 N N . VAL A 1 85 ? 3.841 -5.731 2.160 1.00 98.25 85 VAL A N 1
ATOM 585 C CA . VAL A 1 85 ? 4.041 -5.289 3.546 1.00 98.25 85 VAL A CA 1
ATOM 586 C C . VAL A 1 85 ? 3.501 -3.877 3.678 1.00 98.25 85 VAL A C 1
ATOM 588 O O . VAL A 1 85 ? 3.815 -3.021 2.855 1.00 98.25 85 VAL A O 1
ATOM 591 N N . CYS A 1 86 ? 2.709 -3.624 4.709 1.00 98.31 86 CYS A N 1
ATOM 592 C CA . CYS A 1 86 ? 2.024 -2.363 4.911 1.00 98.31 86 CYS A CA 1
ATOM 593 C C . CYS A 1 86 ? 2.276 -1.784 6.298 1.00 98.31 86 CYS A C 1
ATOM 595 O O . CYS A 1 86 ? 2.573 -2.488 7.265 1.00 98.31 86 CYS A O 1
ATOM 597 N N . THR A 1 87 ? 2.126 -0.469 6.378 1.00 97.94 87 THR A N 1
ATOM 598 C CA . THR A 1 87 ? 2.128 0.295 7.617 1.00 97.94 87 THR A CA 1
ATOM 599 C C . THR A 1 87 ? 0.977 1.288 7.614 1.00 97.94 87 THR A C 1
ATOM 601 O O . THR A 1 87 ? 0.777 1.961 6.604 1.00 97.94 87 THR A O 1
ATOM 604 N N . ILE A 1 88 ? 0.290 1.441 8.742 1.00 97.88 88 ILE A N 1
ATOM 605 C CA . ILE A 1 88 ? -0.621 2.562 8.990 1.00 97.88 88 ILE A CA 1
ATOM 606 C C . ILE A 1 88 ? 0.020 3.460 10.045 1.00 97.88 88 ILE A C 1
ATOM 608 O O . ILE A 1 88 ? 0.312 3.000 11.150 1.00 97.88 88 ILE A O 1
ATOM 612 N N . ASP A 1 89 ? 0.256 4.718 9.687 1.00 95.81 89 ASP A N 1
ATOM 613 C CA . ASP A 1 89 ? 0.704 5.777 10.590 1.00 95.81 89 ASP A CA 1
ATOM 614 C C . ASP A 1 89 ? -0.365 6.885 10.687 1.00 95.81 89 ASP A C 1
ATOM 616 O O . ASP A 1 89 ? -1.458 6.752 10.139 1.00 95.81 89 ASP A O 1
ATOM 620 N N . ALA A 1 90 ? -0.084 7.957 11.432 1.00 95.75 90 ALA A N 1
ATOM 621 C CA . ALA A 1 90 ? -1.043 9.042 11.659 1.00 95.75 90 ALA A CA 1
ATOM 622 C C . ALA A 1 90 ? -1.456 9.796 10.378 1.00 95.75 90 ALA A C 1
ATOM 624 O O . ALA A 1 90 ? -2.506 10.444 10.359 1.00 95.75 90 ALA A O 1
ATOM 625 N N . ASP A 1 91 ? -0.624 9.735 9.337 1.00 95.50 91 ASP A N 1
ATOM 626 C CA . ASP A 1 91 ? -0.774 10.533 8.126 1.00 95.50 91 ASP A CA 1
ATOM 627 C C . ASP A 1 91 ? -1.302 9.699 6.952 1.00 95.50 91 ASP A C 1
ATOM 629 O O . ASP A 1 91 ? -1.989 10.244 6.089 1.00 95.50 91 ASP A O 1
ATOM 633 N N . ARG A 1 92 ? -0.980 8.398 6.904 1.00 97.31 92 ARG A N 1
ATOM 634 C CA . ARG A 1 92 ? -1.263 7.536 5.744 1.00 97.31 92 ARG A CA 1
ATOM 635 C C . ARG A 1 92 ? -1.288 6.046 6.065 1.00 97.31 92 ARG A C 1
ATOM 637 O O . ARG A 1 92 ? -0.610 5.569 6.980 1.00 97.31 92 ARG A O 1
ATOM 644 N N . ALA A 1 93 ? -1.939 5.288 5.187 1.00 98.12 93 ALA A N 1
ATOM 645 C CA . ALA A 1 93 ? -1.633 3.876 4.991 1.00 98.12 93 ALA A CA 1
ATOM 646 C C . ALA A 1 93 ? -0.693 3.716 3.789 1.00 98.12 93 ALA A C 1
ATOM 648 O O . ALA A 1 93 ? -0.956 4.223 2.700 1.00 98.12 93 ALA A O 1
ATOM 649 N N . ARG A 1 94 ? 0.423 3.014 3.991 1.00 98.00 94 ARG A N 1
ATOM 650 C CA . ARG A 1 94 ? 1.445 2.741 2.973 1.00 98.00 94 ARG A CA 1
ATOM 651 C C . ARG A 1 94 ? 1.607 1.243 2.813 1.00 98.00 94 ARG A C 1
ATOM 653 O O . ARG A 1 94 ? 1.827 0.565 3.809 1.00 98.00 94 ARG A O 1
ATOM 660 N N . CYS A 1 95 ? 1.613 0.755 1.583 1.00 98.25 95 CYS A N 1
ATOM 661 C CA . CYS A 1 95 ? 2.014 -0.605 1.257 1.00 98.25 95 CYS A CA 1
ATOM 662 C C . CYS A 1 95 ? 3.212 -0.594 0.311 1.00 98.25 95 CYS A C 1
ATOM 664 O O . CYS A 1 95 ? 3.308 0.229 -0.597 1.00 98.25 95 CYS A O 1
ATOM 666 N N . THR A 1 96 ? 4.122 -1.535 0.521 1.00 97.94 96 THR A N 1
ATOM 667 C CA . THR A 1 96 ? 5.226 -1.832 -0.382 1.00 97.94 96 THR A CA 1
ATOM 668 C C . THR A 1 96 ? 5.017 -3.228 -0.948 1.00 97.94 96 THR A C 1
ATOM 670 O O . THR A 1 96 ? 4.913 -4.196 -0.188 1.00 97.94 96 THR A O 1
ATOM 673 N N . ILE A 1 97 ? 4.956 -3.328 -2.273 1.00 97.75 97 ILE A N 1
ATOM 674 C CA . ILE A 1 97 ? 4.899 -4.587 -3.010 1.00 97.75 97 ILE A CA 1
ATOM 675 C C . ILE A 1 97 ? 6.296 -4.941 -3.526 1.00 97.75 97 ILE A C 1
ATOM 677 O O . ILE A 1 97 ? 6.980 -4.111 -4.120 1.00 97.75 97 ILE A O 1
ATOM 681 N N . ARG A 1 98 ? 6.744 -6.169 -3.251 1.00 96.12 98 ARG A N 1
ATOM 682 C CA . ARG A 1 98 ? 8.104 -6.624 -3.583 1.00 96.12 98 ARG A CA 1
ATOM 683 C C . ARG A 1 98 ? 8.211 -7.099 -5.026 1.00 96.12 98 ARG A C 1
ATOM 685 O O . ARG A 1 98 ? 9.160 -6.753 -5.718 1.00 96.12 98 ARG A O 1
ATOM 692 N N . GLU A 1 99 ? 7.233 -7.882 -5.465 1.00 97.38 99 GLU A N 1
ATOM 693 C CA . GLU A 1 99 ? 7.153 -8.443 -6.809 1.00 97.38 99 GLU A CA 1
ATOM 694 C C . GLU A 1 99 ? 5.827 -8.049 -7.464 1.00 97.38 99 GLU A C 1
ATOM 696 O O . GLU A 1 99 ? 4.744 -8.356 -6.952 1.00 97.38 99 GLU A O 1
ATOM 701 N N . PHE A 1 100 ? 5.915 -7.393 -8.618 1.00 98.06 100 PHE A N 1
ATOM 702 C CA . PHE A 1 100 ? 4.775 -6.985 -9.432 1.00 98.06 100 PHE A CA 1
ATOM 703 C C . PHE A 1 100 ? 5.110 -7.046 -10.926 1.00 98.06 100 PHE A C 1
ATOM 705 O O . PHE A 1 100 ? 6.280 -7.038 -11.307 1.00 98.06 100 PHE A O 1
ATOM 712 N N . ASP A 1 101 ? 4.076 -7.151 -11.759 1.00 97.62 101 ASP A N 1
ATOM 713 C CA . ASP A 1 101 ? 4.167 -7.197 -13.225 1.00 97.62 101 ASP A CA 1
ATOM 714 C C . ASP A 1 101 ? 3.232 -6.196 -13.932 1.00 97.62 101 ASP A C 1
ATOM 716 O O . ASP A 1 101 ? 3.178 -6.165 -15.163 1.00 97.62 101 ASP A O 1
ATOM 720 N N . PHE A 1 102 ? 2.546 -5.336 -13.171 1.00 97.62 102 PHE A N 1
ATOM 721 C CA . PHE A 1 102 ? 1.838 -4.182 -13.721 1.00 97.62 102 PHE A CA 1
ATOM 722 C C . PHE A 1 102 ? 2.806 -3.076 -14.168 1.00 97.62 102 PHE A C 1
ATOM 724 O O . PHE A 1 102 ? 3.919 -2.960 -13.656 1.00 97.62 102 PHE A O 1
ATOM 731 N N . ASP A 1 103 ? 2.349 -2.236 -15.099 1.00 96.56 103 ASP A N 1
ATOM 732 C CA . ASP A 1 103 ? 3.071 -1.046 -15.553 1.00 96.56 103 ASP A CA 1
ATOM 733 C C . ASP A 1 103 ? 2.608 0.188 -14.750 1.00 96.56 103 ASP A C 1
ATOM 735 O O . ASP A 1 103 ? 1.460 0.615 -14.908 1.00 96.56 103 ASP A O 1
ATOM 739 N N . PRO A 1 104 ? 3.451 0.757 -13.866 1.00 95.12 104 PRO A N 1
ATOM 740 C CA . PRO A 1 104 ? 3.125 1.970 -13.115 1.00 95.12 104 PRO A CA 1
ATOM 741 C C . PRO A 1 104 ? 3.216 3.251 -13.963 1.00 95.12 104 PRO A C 1
ATOM 743 O O . PRO A 1 104 ? 2.879 4.328 -13.468 1.00 95.12 104 PRO A O 1
ATOM 746 N N . GLY A 1 105 ? 3.658 3.152 -15.222 1.00 94.38 105 GLY A N 1
ATOM 747 C CA . GLY A 1 105 ? 3.961 4.280 -16.093 1.00 94.38 105 GLY A CA 1
ATOM 748 C C . GLY A 1 105 ? 5.342 4.882 -15.832 1.00 94.38 105 GLY A C 1
ATOM 749 O O . GLY A 1 105 ? 6.174 4.329 -15.108 1.00 94.38 105 GLY A O 1
ATOM 750 N N . ASP A 1 106 ? 5.589 6.044 -16.439 1.00 92.81 106 ASP A N 1
ATOM 751 C CA . ASP A 1 106 ? 6.857 6.754 -16.288 1.00 92.81 106 ASP A CA 1
ATOM 752 C C . ASP A 1 106 ? 7.010 7.312 -14.867 1.00 92.81 106 ASP A C 1
ATOM 754 O O . ASP A 1 106 ? 6.141 8.025 -14.355 1.00 92.81 106 ASP A O 1
ATOM 758 N N . ALA A 1 107 ? 8.154 7.026 -14.245 1.00 91.81 107 ALA A N 1
ATOM 759 C CA . ALA A 1 107 ? 8.496 7.595 -12.951 1.00 91.81 107 ALA A CA 1
ATOM 760 C C . ALA A 1 107 ? 8.605 9.132 -13.045 1.00 91.81 107 ALA A C 1
ATOM 762 O O . ALA A 1 107 ? 9.182 9.654 -14.007 1.00 91.81 107 ALA A O 1
ATOM 763 N N . PRO A 1 108 ? 8.109 9.880 -12.041 1.00 91.12 108 PRO A N 1
ATOM 764 C CA . PRO A 1 108 ? 8.356 11.311 -11.939 1.00 91.12 108 PRO A CA 1
ATOM 765 C C . PRO A 1 108 ? 9.854 11.638 -11.935 1.00 91.12 108 PRO A C 1
ATOM 767 O O . PRO A 1 108 ? 10.685 10.845 -11.485 1.00 91.12 108 PRO A O 1
ATOM 770 N N . ASN A 1 109 ? 10.198 12.851 -12.377 1.00 87.75 109 ASN A N 1
ATOM 771 C CA . ASN A 1 109 ? 11.558 13.363 -12.214 1.00 87.75 109 ASN A CA 1
ATOM 772 C C . ASN A 1 109 ? 11.928 13.349 -10.719 1.00 87.75 109 ASN A C 1
ATOM 774 O O . ASN A 1 109 ? 11.103 13.735 -9.894 1.00 87.75 109 ASN A O 1
ATOM 778 N N . GLU A 1 110 ? 13.157 12.937 -10.393 1.00 87.31 110 GLU A N 1
ATOM 779 C CA . GLU A 1 110 ? 13.682 12.880 -9.011 1.00 87.31 110 GLU A CA 1
ATOM 780 C C . GLU A 1 110 ? 13.049 11.785 -8.120 1.00 87.31 110 GLU A C 1
ATOM 782 O O . GLU A 1 110 ? 13.106 11.854 -6.894 1.00 87.31 110 GLU A O 1
ATOM 787 N N . CYS A 1 111 ? 12.458 10.748 -8.723 1.00 92.81 111 CYS A N 1
ATOM 788 C CA . CYS A 1 111 ? 11.969 9.574 -8.005 1.00 92.81 111 CYS A CA 1
ATOM 789 C C . CYS A 1 111 ? 13.081 8.528 -7.807 1.00 92.81 111 CYS A C 1
ATOM 791 O O . CYS A 1 111 ? 13.451 7.832 -8.749 1.00 92.81 111 CYS A O 1
ATOM 793 N N . ASP A 1 112 ? 13.570 8.374 -6.574 1.00 88.62 112 ASP A N 1
ATOM 794 C CA . ASP A 1 112 ? 14.638 7.413 -6.228 1.00 88.62 112 ASP A CA 1
ATOM 795 C C . ASP A 1 112 ? 14.105 6.038 -5.763 1.00 88.62 112 ASP A C 1
ATOM 797 O O . ASP A 1 112 ? 14.832 5.221 -5.190 1.00 88.62 112 ASP A O 1
ATOM 801 N N . VAL A 1 113 ? 12.811 5.771 -5.964 1.00 90.44 113 VAL A N 1
ATOM 802 C CA . VAL A 1 113 ? 12.210 4.456 -5.707 1.00 90.44 113 VAL A CA 1
ATOM 803 C C . VAL A 1 113 ? 12.450 3.567 -6.920 1.00 90.44 113 VAL A C 1
ATOM 805 O O . VAL A 1 113 ? 11.884 3.799 -7.985 1.00 90.44 113 VAL A O 1
ATOM 808 N N . ASP A 1 114 ? 13.261 2.530 -6.731 1.00 88.56 114 ASP A N 1
ATOM 809 C CA . ASP A 1 114 ? 13.569 1.526 -7.747 1.00 88.56 114 ASP A CA 1
ATOM 810 C C . ASP A 1 114 ? 13.175 0.120 -7.246 1.00 88.56 114 ASP A C 1
ATOM 812 O O . ASP A 1 114 ? 13.666 -0.305 -6.194 1.00 88.56 114 ASP A O 1
ATOM 816 N N . PRO A 1 115 ? 12.285 -0.607 -7.949 1.00 91.50 115 PRO A N 1
ATOM 817 C CA . PRO A 1 115 ? 11.526 -0.163 -9.119 1.00 91.50 115 PRO A CA 1
ATOM 818 C C . PRO A 1 115 ? 10.399 0.818 -8.743 1.00 91.50 115 PRO A C 1
ATOM 820 O O . PRO A 1 115 ? 9.731 0.656 -7.710 1.00 91.50 115 PRO A O 1
ATOM 823 N N . PHE A 1 116 ? 10.152 1.813 -9.605 1.00 95.81 116 PHE A N 1
ATOM 824 C CA . PHE A 1 116 ? 8.987 2.699 -9.491 1.00 95.81 116 PHE A CA 1
ATOM 825 C C . PHE A 1 116 ? 7.698 1.866 -9.495 1.00 95.81 116 PHE A C 1
ATOM 827 O O . PHE A 1 116 ? 7.642 0.817 -10.128 1.00 95.81 116 PHE A O 1
ATOM 834 N N . GLY A 1 117 ? 6.679 2.295 -8.748 1.00 96.00 117 GLY A N 1
ATOM 835 C CA . GLY A 1 117 ? 5.429 1.544 -8.578 1.00 96.00 117 GLY A CA 1
ATOM 836 C C . GLY A 1 117 ? 5.407 0.560 -7.401 1.00 96.00 117 GLY A C 1
ATOM 837 O O . GLY A 1 117 ? 4.340 0.080 -7.027 1.00 96.00 117 GLY A O 1
ATOM 838 N N . SER A 1 118 ? 6.553 0.300 -6.761 1.00 97.12 118 SER A N 1
ATOM 839 C CA . SER A 1 118 ? 6.637 -0.606 -5.604 1.00 97.12 118 SER A CA 1
ATOM 840 C C . SER A 1 118 ? 6.009 -0.050 -4.323 1.00 97.12 118 SER A C 1
ATOM 842 O O . SER A 1 118 ? 5.650 -0.825 -3.438 1.00 97.12 118 SER A O 1
ATOM 844 N N . VAL A 1 119 ? 5.868 1.272 -4.194 1.00 97.62 119 VAL A N 1
ATOM 845 C CA . VAL A 1 119 ? 5.316 1.922 -2.998 1.00 97.62 119 VAL A CA 1
ATOM 846 C C . VAL A 1 119 ? 4.003 2.606 -3.338 1.00 97.62 119 VAL A C 1
ATOM 848 O O . VAL A 1 119 ? 3.947 3.479 -4.203 1.00 97.62 119 VAL A O 1
ATOM 851 N N . VAL A 1 120 ? 2.961 2.234 -2.602 1.00 98.06 120 VAL A N 1
ATOM 852 C CA . VAL A 1 120 ? 1.596 2.719 -2.770 1.00 98.06 120 VAL A CA 1
ATOM 853 C C . VAL A 1 120 ? 1.099 3.329 -1.465 1.00 98.06 120 VAL A C 1
ATOM 855 O O . VAL A 1 120 ? 1.343 2.777 -0.390 1.00 98.06 120 VAL A O 1
ATOM 858 N N . VAL A 1 121 ? 0.422 4.472 -1.546 1.00 98.19 121 VAL A N 1
ATOM 859 C CA . VAL A 1 121 ? -0.090 5.202 -0.383 1.00 98.19 121 VAL A CA 1
ATOM 860 C C . VAL A 1 121 ? -1.540 5.624 -0.574 1.00 98.19 121 VAL A C 1
ATOM 862 O O . VAL A 1 121 ? -1.972 5.908 -1.689 1.00 98.19 121 VAL A O 1
ATOM 865 N N . VAL A 1 122 ? -2.268 5.691 0.537 1.00 98.62 122 VAL A N 1
ATOM 866 C CA . VAL A 1 122 ? -3.502 6.466 0.667 1.00 98.62 122 VAL A CA 1
ATOM 867 C C . VAL A 1 122 ? -3.343 7.435 1.832 1.00 98.62 122 VAL A C 1
ATOM 869 O O . VAL A 1 122 ? -2.950 7.051 2.936 1.00 98.62 122 VAL A O 1
ATOM 872 N N . GLU A 1 123 ? -3.638 8.693 1.548 1.00 97.75 123 GLU A N 1
ATOM 873 C CA . GLU A 1 123 ? -3.689 9.826 2.464 1.00 97.75 123 GLU A CA 1
ATOM 874 C C . GLU A 1 123 ? -5.146 10.316 2.560 1.00 97.75 123 GLU A C 1
ATOM 876 O O . GLU A 1 123 ? -6.073 9.723 1.996 1.00 97.75 123 GLU A O 1
ATOM 881 N N . LYS A 1 124 ? -5.391 11.382 3.324 1.00 94.94 124 LYS A N 1
ATOM 882 C CA . LYS A 1 124 ? -6.750 11.935 3.470 1.00 94.94 124 LYS A CA 1
ATOM 883 C C . LYS A 1 124 ? -7.259 12.612 2.199 1.00 94.94 124 LYS A C 1
ATOM 885 O O . LYS A 1 124 ? -8.462 12.767 2.052 1.00 94.94 124 LYS A O 1
ATOM 890 N N . ASP A 1 125 ? -6.359 13.024 1.319 1.00 94.56 125 ASP A N 1
ATOM 891 C CA . ASP A 1 125 ? -6.614 13.833 0.127 1.00 94.56 125 ASP A CA 1
ATOM 892 C C . ASP A 1 125 ? -6.354 13.091 -1.194 1.00 94.56 125 ASP A C 1
ATOM 894 O O . ASP A 1 125 ? -6.570 13.657 -2.267 1.00 94.56 125 ASP A O 1
ATOM 898 N N . GLY A 1 126 ? -5.924 11.827 -1.141 1.00 97.44 126 GLY A N 1
ATOM 899 C CA . GLY A 1 126 ? -5.782 11.002 -2.337 1.00 97.44 126 GLY A CA 1
ATOM 900 C C . GLY A 1 126 ? -5.071 9.672 -2.112 1.00 97.44 126 GLY A C 1
ATOM 901 O O . GLY A 1 126 ? -4.574 9.375 -1.026 1.00 97.44 126 GLY A O 1
ATOM 902 N N . ALA A 1 127 ? -5.006 8.873 -3.175 1.00 98.19 127 ALA A N 1
ATOM 903 C CA . ALA A 1 127 ? -4.247 7.629 -3.236 1.00 98.19 127 ALA A CA 1
ATOM 904 C C . ALA A 1 127 ? -3.375 7.587 -4.499 1.00 98.19 127 ALA 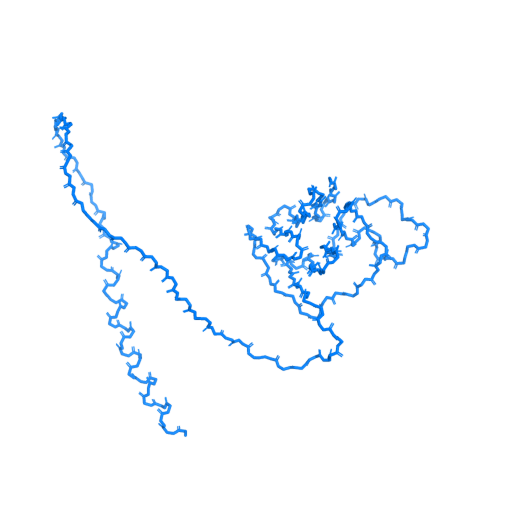A C 1
ATOM 906 O O . ALA A 1 127 ? -3.733 8.159 -5.530 1.00 98.19 127 ALA A O 1
ATOM 907 N N . GLY A 1 128 ? -2.225 6.917 -4.430 1.00 97.69 128 GLY A N 1
ATOM 908 C CA . GLY A 1 128 ? -1.316 6.822 -5.569 1.00 97.69 128 GLY A CA 1
ATOM 909 C C . GLY A 1 128 ? 0.024 6.167 -5.258 1.00 97.69 128 GLY A C 1
ATOM 910 O O . GLY A 1 128 ? 0.284 5.695 -4.148 1.00 97.69 128 GLY A O 1
ATOM 911 N N .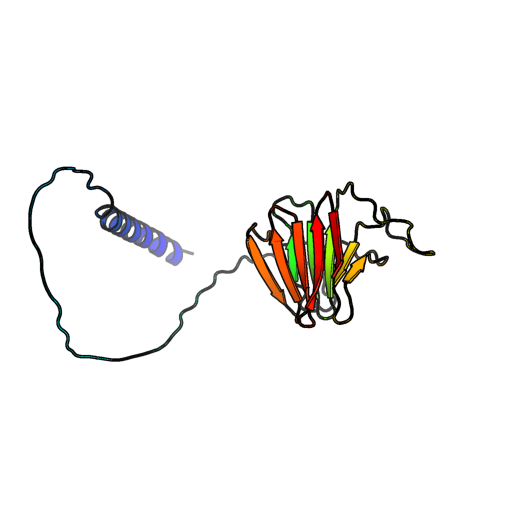 PHE A 1 129 ? 0.901 6.158 -6.261 1.00 97.50 129 PHE A N 1
ATOM 912 C CA . PHE A 1 129 ? 2.293 5.757 -6.082 1.00 97.50 129 PHE A CA 1
ATOM 913 C C . PHE A 1 129 ? 3.082 6.816 -5.313 1.00 97.50 129 PHE A C 1
ATOM 915 O O . PHE A 1 129 ? 2.886 8.017 -5.494 1.00 97.50 129 PHE A O 1
ATOM 922 N N . SER A 1 130 ? 4.021 6.365 -4.484 1.00 95.31 130 SER A N 1
ATOM 923 C CA . SER A 1 130 ? 4.924 7.240 -3.742 1.00 95.31 130 SER A CA 1
ATOM 924 C C . SER A 1 130 ? 6.359 7.104 -4.238 1.00 95.31 130 SER A C 1
ATOM 926 O O . SER A 1 130 ? 6.870 5.999 -4.402 1.00 95.31 130 SER A O 1
ATOM 928 N N . CYS A 1 131 ? 7.036 8.241 -4.392 1.00 94.31 131 CYS A N 1
ATOM 929 C CA . CYS A 1 131 ? 8.480 8.313 -4.637 1.00 94.31 131 CYS A CA 1
ATOM 930 C C . CYS A 1 131 ? 9.307 8.373 -3.348 1.00 94.31 131 CYS A C 1
ATOM 932 O O . CYS A 1 131 ? 10.516 8.588 -3.387 1.00 94.31 131 CYS A O 1
ATOM 934 N N . VAL A 1 132 ? 8.672 8.194 -2.188 1.00 89.88 132 VAL A N 1
ATOM 935 C CA . VAL A 1 132 ? 9.369 8.198 -0.906 1.00 89.88 132 VAL A CA 1
ATOM 936 C C . VAL A 1 132 ? 9.705 6.764 -0.524 1.00 89.88 132 VAL A C 1
ATOM 938 O O . VAL A 1 132 ? 8.855 6.018 -0.033 1.00 89.88 132 VAL A O 1
ATOM 941 N N . ASN A 1 133 ? 10.974 6.389 -0.689 1.00 80.38 133 ASN A N 1
ATOM 942 C CA . ASN A 1 133 ? 11.466 5.121 -0.173 1.00 80.38 133 ASN A CA 1
ATOM 943 C C . ASN A 1 133 ? 11.607 5.211 1.352 1.00 80.38 133 ASN A C 1
ATOM 945 O O . ASN A 1 133 ? 12.526 5.831 1.891 1.00 80.38 133 ASN A O 1
ATOM 949 N N . ARG A 1 134 ? 10.663 4.600 2.063 1.00 82.75 134 ARG A N 1
ATOM 950 C CA . ARG A 1 134 ? 10.800 4.315 3.490 1.00 82.75 134 ARG A CA 1
ATOM 951 C C . ARG A 1 134 ? 11.107 2.836 3.603 1.00 82.75 134 ARG A C 1
ATOM 953 O O . ARG A 1 134 ? 10.387 2.026 3.026 1.00 82.75 134 ARG A O 1
ATOM 960 N N . GLY A 1 135 ? 12.151 2.505 4.360 1.00 86.44 135 GLY A N 1
ATOM 961 C CA . GLY A 1 135 ? 12.477 1.116 4.657 1.00 86.44 135 GLY A CA 1
ATOM 962 C C . GLY A 1 135 ? 11.254 0.346 5.161 1.00 86.44 135 GLY A C 1
ATOM 963 O O . GLY A 1 135 ? 10.315 0.918 5.729 1.00 86.44 135 GLY A O 1
ATOM 964 N N . LEU A 1 136 ? 11.268 -0.962 4.930 1.00 91.44 136 LEU A N 1
ATOM 965 C CA . LEU A 1 136 ? 10.262 -1.854 5.487 1.00 91.44 136 LEU A CA 1
ATOM 966 C C . LEU A 1 136 ? 10.372 -1.874 7.020 1.00 91.44 136 LEU A C 1
ATOM 968 O O . LEU A 1 136 ? 11.473 -1.702 7.551 1.00 91.44 136 LEU A O 1
ATOM 972 N N . PRO A 1 137 ? 9.255 -2.079 7.737 1.00 91.81 137 PRO A N 1
ATOM 973 C CA . PRO A 1 137 ? 9.304 -2.267 9.181 1.00 91.81 137 PRO A CA 1
ATOM 974 C C . PRO A 1 137 ? 10.148 -3.502 9.531 1.00 91.81 137 PRO A C 1
ATOM 976 O O . PRO A 1 137 ? 10.150 -4.486 8.787 1.00 91.81 137 PRO A O 1
ATOM 979 N N . THR A 1 138 ? 10.851 -3.452 10.666 1.00 89.56 138 THR A N 1
ATOM 980 C CA . THR A 1 138 ? 11.657 -4.579 11.171 1.00 89.56 138 THR A CA 1
ATOM 981 C C . THR A 1 138 ? 10.788 -5.801 11.460 1.00 89.56 138 THR A C 1
ATOM 983 O O . THR A 1 138 ? 11.201 -6.929 11.204 1.00 89.56 138 THR A O 1
ATOM 986 N N . GLU A 1 139 ? 9.566 -5.567 11.939 1.00 90.62 139 GLU A N 1
ATOM 987 C CA . GLU A 1 139 ? 8.581 -6.594 12.255 1.00 90.62 139 GLU A CA 1
ATOM 988 C C . GLU A 1 139 ? 7.214 -6.201 11.690 1.00 90.62 139 GLU A C 1
ATOM 990 O O . GLU A 1 139 ? 6.840 -5.027 11.677 1.00 90.62 139 GLU A O 1
ATOM 995 N N . ALA A 1 140 ? 6.464 -7.187 11.204 1.00 94.56 140 ALA A N 1
ATOM 996 C CA . ALA A 1 140 ? 5.107 -7.003 10.711 1.00 94.56 140 ALA A CA 1
ATOM 997 C C . ALA A 1 140 ? 4.303 -8.280 10.963 1.00 94.56 140 ALA A C 1
ATOM 999 O O . ALA A 1 140 ? 4.763 -9.379 10.655 1.00 94.56 140 ALA A O 1
ATOM 1000 N N . ASN A 1 141 ? 3.099 -8.133 11.510 1.00 96.06 141 ASN A N 1
ATOM 1001 C CA . ASN A 1 141 ? 2.213 -9.269 11.751 1.00 96.06 141 ASN A CA 1
ATOM 1002 C C . ASN A 1 141 ? 1.566 -9.731 10.443 1.00 96.06 141 ASN A C 1
ATOM 1004 O O . ASN A 1 141 ? 1.272 -8.916 9.569 1.00 96.06 141 ASN A O 1
ATOM 1008 N N . VAL A 1 142 ? 1.314 -11.027 10.297 1.00 98.38 142 VAL A N 1
ATOM 1009 C CA . VAL A 1 142 ? 0.508 -11.511 9.170 1.00 98.38 142 VAL A CA 1
ATOM 1010 C C . VAL A 1 142 ? -0.946 -11.098 9.405 1.00 98.38 142 VAL A C 1
ATOM 1012 O O . VAL A 1 142 ? -1.468 -11.309 10.495 1.00 98.38 142 VAL A O 1
ATOM 1015 N N . LEU A 1 143 ? -1.568 -10.485 8.398 1.00 98.56 143 LEU A N 1
ATOM 1016 C CA . LEU A 1 143 ? -3.001 -10.203 8.364 1.00 98.56 143 LEU A CA 1
ATOM 1017 C C . LEU A 1 143 ? -3.658 -11.232 7.446 1.00 98.56 143 LEU A C 1
ATOM 1019 O O . LEU A 1 143 ? -3.442 -11.187 6.229 1.00 98.56 143 LEU A O 1
ATOM 1023 N N . ASP A 1 144 ? -4.413 -12.167 8.017 1.00 98.69 144 ASP A N 1
ATOM 1024 C CA . ASP A 1 144 ? -4.972 -13.285 7.261 1.00 98.69 144 ASP A CA 1
ATOM 1025 C C . ASP A 1 144 ? -5.919 -12.802 6.155 1.00 98.69 144 ASP A C 1
ATOM 1027 O O . ASP A 1 144 ? -6.525 -11.730 6.227 1.00 98.69 144 ASP A O 1
ATOM 1031 N N . TYR A 1 145 ? -6.032 -13.581 5.076 1.00 98.50 145 TYR A N 1
ATOM 1032 C CA . TYR A 1 145 ? -6.947 -13.227 3.993 1.00 98.50 145 TYR A CA 1
ATOM 1033 C C . TYR A 1 145 ? -8.387 -13.148 4.508 1.00 98.50 145 TYR A C 1
ATOM 1035 O O . TYR A 1 145 ? -8.871 -14.029 5.214 1.00 98.50 145 TYR A O 1
ATOM 1043 N N . GLY A 1 146 ? -9.085 -12.090 4.109 1.00 98.31 146 GLY A N 1
ATOM 1044 C CA . GLY A 1 146 ? -10.418 -11.749 4.588 1.00 98.31 146 GLY A CA 1
ATOM 1045 C C . GLY A 1 146 ? -10.423 -10.829 5.807 1.00 98.31 146 GLY A C 1
ATOM 1046 O O . GLY A 1 146 ? -11.460 -10.215 6.057 1.00 98.31 146 GLY A O 1
ATOM 1047 N N . GLU A 1 147 ? -9.301 -10.675 6.513 1.00 98.69 147 GLU A N 1
ATOM 1048 C CA . GLU A 1 147 ? -9.206 -9.803 7.682 1.00 98.69 147 GLU A CA 1
ATOM 1049 C C . GLU A 1 147 ? -8.882 -8.351 7.323 1.00 98.69 147 GLU A C 1
ATOM 1051 O O . GLU A 1 147 ? -8.313 -8.037 6.269 1.00 98.69 147 GLU A O 1
ATOM 1056 N N . SER A 1 148 ? -9.235 -7.463 8.255 1.00 98.56 148 SER A N 1
ATOM 1057 C CA . SER A 1 148 ? -8.984 -6.031 8.165 1.00 98.56 148 SER A CA 1
ATOM 1058 C C . SER A 1 148 ? -8.333 -5.500 9.436 1.00 98.56 148 SER A C 1
ATOM 1060 O O . SER A 1 148 ? -8.594 -5.975 10.540 1.00 98.56 148 SER A O 1
ATOM 1062 N N . ILE A 1 149 ? -7.537 -4.451 9.275 1.00 98.44 149 ILE A N 1
ATOM 1063 C CA . ILE A 1 149 ? -6.935 -3.677 10.354 1.00 98.44 149 ILE A CA 1
ATOM 1064 C C . ILE A 1 149 ? -7.223 -2.194 10.130 1.00 98.44 149 ILE A C 1
ATOM 1066 O O . ILE A 1 149 ? -7.079 -1.690 9.017 1.00 98.44 149 ILE A O 1
ATOM 1070 N N . SER A 1 150 ? -7.604 -1.490 11.194 1.00 98.19 150 SER A N 1
ATOM 1071 C CA . SER A 1 150 ? -7.878 -0.053 11.148 1.00 98.19 150 SER A CA 1
ATOM 1072 C C . SER A 1 150 ? -7.047 0.697 12.182 1.00 98.19 150 SER A C 1
ATOM 1074 O O . SER A 1 150 ? -6.919 0.263 13.328 1.00 98.19 150 SER A O 1
ATOM 1076 N N . ALA A 1 151 ? -6.493 1.838 11.783 1.00 97.38 151 ALA A N 1
ATOM 1077 C CA . ALA A 1 151 ? -5.796 2.776 12.657 1.00 97.38 151 ALA A CA 1
ATOM 1078 C C . ALA A 1 151 ? -5.786 4.171 12.015 1.00 97.38 151 ALA A C 1
ATOM 1080 O O . ALA A 1 151 ? -5.808 4.289 10.797 1.00 97.38 151 ALA A O 1
ATOM 1081 N N . HIS A 1 152 ? -5.766 5.235 12.824 1.00 96.81 152 HIS A N 1
ATOM 1082 C CA . HIS A 1 152 ? -5.581 6.624 12.358 1.00 96.81 152 HIS A CA 1
ATOM 1083 C C . HIS A 1 152 ? -6.523 7.111 11.237 1.00 96.81 152 HIS A C 1
ATOM 1085 O O . HIS A 1 152 ? -6.184 8.029 10.497 1.00 96.81 152 HIS A O 1
ATOM 1091 N N . GLY A 1 153 ? -7.725 6.536 11.122 1.00 97.12 153 GLY A N 1
ATOM 1092 C CA . GLY A 1 153 ? -8.673 6.876 10.052 1.00 97.12 153 GLY A CA 1
ATOM 1093 C C . GLY A 1 153 ? -8.402 6.169 8.722 1.00 97.12 153 GLY A C 1
ATOM 1094 O O . GLY A 1 153 ? -8.990 6.542 7.714 1.00 97.12 153 GLY A O 1
ATOM 1095 N N . PHE A 1 154 ? -7.552 5.143 8.721 1.00 98.62 154 PHE A N 1
ATOM 1096 C CA . PHE A 1 154 ? -7.323 4.257 7.588 1.00 98.62 154 PHE A CA 1
ATOM 1097 C C . PHE A 1 154 ? -7.736 2.833 7.940 1.00 98.62 154 PHE A C 1
ATOM 1099 O O . PHE A 1 154 ? -7.515 2.372 9.063 1.00 98.62 154 PHE A O 1
ATOM 1106 N N . THR A 1 155 ? -8.294 2.129 6.965 1.00 98.69 155 THR A N 1
ATOM 1107 C CA . THR A 1 155 ? -8.632 0.710 7.060 1.00 98.69 155 THR A CA 1
ATOM 1108 C C . THR A 1 155 ? -7.943 -0.021 5.929 1.00 98.69 155 THR A C 1
ATOM 1110 O O . THR A 1 155 ? -8.075 0.365 4.775 1.00 98.69 155 THR A O 1
ATOM 1113 N N . CYS A 1 156 ? -7.221 -1.085 6.250 1.00 98.81 156 CYS A N 1
ATOM 1114 C CA . CYS A 1 156 ? -6.625 -1.971 5.266 1.00 98.81 156 CYS A CA 1
ATOM 1115 C C . CYS A 1 156 ? -7.206 -3.371 5.401 1.00 98.81 156 CYS A C 1
ATOM 1117 O O . CYS A 1 156 ? -7.394 -3.859 6.512 1.00 98.81 156 CYS A O 1
ATOM 1119 N N . ARG A 1 157 ? -7.451 -4.023 4.270 1.00 98.75 157 ARG A N 1
ATOM 1120 C CA . ARG A 1 157 ? -7.974 -5.378 4.160 1.00 98.75 157 ARG A CA 1
ATOM 1121 C C . ARG A 1 157 ? -7.032 -6.236 3.330 1.00 98.75 157 ARG A C 1
ATOM 1123 O O . ARG A 1 157 ? -6.656 -5.857 2.220 1.00 98.75 157 ARG A O 1
ATOM 1130 N N . SER A 1 158 ? -6.726 -7.415 3.856 1.00 98.75 158 SER A N 1
ATOM 1131 C CA . SER A 1 158 ? -5.987 -8.461 3.156 1.00 98.75 158 SER A CA 1
ATOM 1132 C C . SER A 1 158 ? -6.963 -9.290 2.320 1.00 98.75 158 SER A C 1
ATOM 1134 O O . SER A 1 158 ? -7.838 -9.966 2.856 1.00 98.75 158 SER A O 1
ATOM 1136 N N . GLY A 1 159 ? -6.873 -9.205 0.997 1.00 98.44 159 GLY A N 1
ATOM 1137 C CA . GLY A 1 159 ? -7.669 -9.982 0.048 1.00 98.44 159 GLY A CA 1
ATOM 1138 C C . GLY A 1 159 ? -6.807 -10.994 -0.704 1.00 98.44 159 GLY A C 1
ATOM 1139 O O . GLY A 1 159 ? -5.609 -10.786 -0.905 1.00 98.44 159 GLY A O 1
ATOM 1140 N N . GLU A 1 160 ? -7.414 -12.091 -1.159 1.00 97.38 160 GLU A N 1
ATOM 1141 C CA . GLU A 1 160 ? -6.742 -13.038 -2.067 1.00 97.38 160 GLU A CA 1
ATOM 1142 C C . GLU A 1 160 ? -6.389 -12.385 -3.415 1.00 97.38 160 GLU A C 1
ATOM 1144 O O . GLU A 1 160 ? -5.468 -12.809 -4.111 1.00 97.38 160 GLU A O 1
ATOM 1149 N N . ASP A 1 161 ? -7.116 -11.329 -3.772 1.00 97.00 161 ASP A N 1
ATOM 1150 C CA . ASP A 1 161 ? -6.945 -10.513 -4.966 1.00 97.00 161 ASP A CA 1
ATOM 1151 C C . ASP A 1 161 ? -6.055 -9.279 -4.744 1.00 97.00 161 ASP A C 1
ATOM 1153 O O . ASP A 1 161 ? -5.849 -8.515 -5.686 1.00 97.00 161 ASP A O 1
ATOM 1157 N N . GLY A 1 162 ? -5.510 -9.071 -3.541 1.00 98.00 162 GLY A N 1
ATOM 1158 C CA . GLY A 1 162 ? -4.619 -7.954 -3.224 1.00 98.00 162 GLY A CA 1
ATOM 1159 C C . GLY A 1 162 ? -4.864 -7.331 -1.854 1.00 98.00 162 GLY A C 1
ATOM 1160 O O . GLY A 1 162 ? -5.766 -7.711 -1.118 1.00 98.00 162 GLY A O 1
ATOM 1161 N N . MET A 1 163 ? -4.047 -6.339 -1.512 1.00 98.75 163 MET A N 1
ATOM 1162 C CA . MET A 1 163 ? -4.258 -5.507 -0.332 1.00 98.75 163 MET A CA 1
ATOM 1163 C C . MET A 1 163 ? -5.041 -4.258 -0.729 1.00 98.75 163 MET A C 1
ATOM 1165 O O . MET A 1 163 ? -4.609 -3.520 -1.617 1.00 98.75 163 MET A O 1
ATOM 1169 N N . THR A 1 164 ? -6.156 -4.001 -0.054 1.00 98.81 164 THR A N 1
ATOM 1170 C CA . THR A 1 164 ? -6.932 -2.765 -0.212 1.00 98.81 164 THR A CA 1
ATOM 1171 C C . THR A 1 164 ? -6.741 -1.901 1.017 1.00 98.81 164 THR A C 1
ATOM 1173 O O . THR A 1 164 ? -6.920 -2.401 2.119 1.00 98.81 164 THR A O 1
ATOM 1176 N N . CYS A 1 165 ? -6.421 -0.622 0.851 1.00 98.81 165 CYS A N 1
ATOM 1177 C CA . CYS A 1 165 ? -6.444 0.345 1.945 1.00 98.81 165 CYS A CA 1
ATOM 1178 C C . CYS A 1 165 ? -7.294 1.548 1.562 1.00 98.81 165 CYS A C 1
ATOM 1180 O O . CYS A 1 165 ? -7.182 2.051 0.447 1.00 98.81 165 CYS A O 1
ATOM 1182 N N . GLU A 1 166 ? -8.105 2.021 2.497 1.00 98.69 166 GLU A N 1
ATOM 1183 C CA . GLU A 1 166 ? -9.013 3.151 2.341 1.00 98.69 166 GLU A CA 1
ATOM 1184 C C . GLU A 1 166 ? -8.826 4.159 3.478 1.00 98.69 166 GLU A C 1
ATOM 1186 O O . GLU A 1 166 ? -8.526 3.780 4.614 1.00 98.69 166 GLU A O 1
ATOM 1191 N N . SER A 1 167 ? -8.995 5.445 3.175 1.00 98.56 167 SER A N 1
ATOM 1192 C CA . SER A 1 167 ? -9.112 6.507 4.171 1.00 98.56 167 SER A CA 1
ATOM 1193 C C . SER A 1 167 ? -10.574 6.734 4.544 1.00 98.56 167 SER A C 1
ATOM 1195 O O . SER A 1 167 ? -11.494 6.441 3.779 1.00 98.56 167 SER A O 1
ATOM 1197 N N . SER A 1 168 ? -10.804 7.324 5.714 1.00 97.69 168 SER A N 1
ATOM 1198 C CA . SER A 1 168 ? -12.138 7.726 6.171 1.00 97.69 168 SER A CA 1
ATOM 1199 C C . SER A 1 168 ? -12.824 8.744 5.255 1.00 97.69 168 SER A C 1
ATOM 1201 O O . SER A 1 168 ? -14.040 8.895 5.329 1.00 97.69 168 SER A O 1
ATOM 1203 N N . GLU A 1 169 ? -12.057 9.428 4.402 1.00 96.56 169 GLU A N 1
ATOM 1204 C CA . GLU A 1 169 ? -12.557 10.396 3.418 1.00 96.56 169 GLU A CA 1
ATOM 1205 C C . GLU A 1 169 ? -12.982 9.732 2.095 1.00 96.56 169 GLU A C 1
ATOM 1207 O O . GLU A 1 169 ? -13.523 10.393 1.211 1.00 96.56 169 GLU A O 1
ATOM 1212 N N . GLY A 1 170 ? -12.786 8.414 1.963 1.00 96.62 170 GLY A N 1
ATOM 1213 C CA . GLY A 1 170 ? -13.265 7.612 0.836 1.00 96.62 170 GLY A CA 1
ATOM 1214 C C . GLY A 1 170 ? -12.240 7.360 -0.269 1.00 96.62 170 GLY A C 1
ATOM 1215 O O . GLY A 1 170 ? -12.546 6.605 -1.191 1.00 96.62 170 GLY A O 1
ATOM 1216 N N . HIS A 1 171 ? -11.035 7.930 -0.168 1.00 98.44 171 HIS A N 1
ATOM 1217 C CA . HIS A 1 171 ? -9.930 7.571 -1.057 1.00 98.44 171 HIS A CA 1
ATOM 1218 C C . HIS A 1 171 ? -9.431 6.174 -0.744 1.00 98.44 171 HIS A C 1
ATOM 1220 O O . HIS A 1 171 ? -9.401 5.765 0.419 1.00 98.44 171 HIS A O 1
ATOM 1226 N N . LYS A 1 172 ? -8.999 5.441 -1.762 1.00 98.12 172 LYS A N 1
ATOM 1227 C CA . LYS A 1 172 ? -8.517 4.075 -1.578 1.00 98.12 172 LYS A CA 1
ATOM 1228 C C . LYS A 1 172 ? -7.547 3.659 -2.666 1.00 98.12 172 LYS A C 1
ATOM 1230 O O . LYS A 1 172 ? -7.546 4.178 -3.779 1.00 98.12 172 LYS A O 1
ATOM 1235 N N . PHE A 1 173 ? -6.758 2.647 -2.344 1.00 98.75 173 PHE A N 1
ATOM 1236 C CA . PHE A 1 173 ? -6.040 1.872 -3.339 1.00 98.75 173 PHE A CA 1
ATOM 1237 C C . PHE A 1 173 ? -6.315 0.384 -3.173 1.00 98.75 173 PHE A C 1
ATOM 1239 O O . PHE A 1 173 ? -6.626 -0.091 -2.077 1.00 98.75 173 PHE A O 1
ATOM 1246 N N . ARG A 1 174 ? -6.100 -0.368 -4.251 1.00 98.75 174 ARG A N 1
ATOM 1247 C CA . ARG A 1 174 ? -5.887 -1.817 -4.211 1.00 98.75 174 ARG A CA 1
ATOM 1248 C C . ARG A 1 174 ? -4.585 -2.143 -4.923 1.00 98.75 174 ARG A C 1
ATOM 1250 O O . ARG A 1 174 ? -4.372 -1.703 -6.046 1.00 98.75 174 ARG A O 1
ATOM 1257 N N . VAL A 1 175 ? -3.721 -2.921 -4.281 1.00 98.75 175 VAL A N 1
ATOM 1258 C CA . VAL A 1 175 ? -2.451 -3.359 -4.865 1.00 98.75 175 VAL A CA 1
ATOM 1259 C C . VAL A 1 175 ? -2.318 -4.873 -4.801 1.00 98.75 175 VAL A C 1
ATOM 1261 O O . VAL A 1 175 ? -2.547 -5.507 -3.772 1.00 98.75 175 VAL A O 1
ATOM 1264 N N . ALA A 1 176 ? -1.932 -5.456 -5.924 1.00 98.56 176 ALA A N 1
ATOM 1265 C CA . ALA A 1 176 ? -1.661 -6.867 -6.114 1.00 98.56 176 ALA A CA 1
ATOM 1266 C C . ALA A 1 176 ? -0.522 -7.017 -7.120 1.00 98.56 176 ALA A C 1
ATOM 1268 O O . ALA A 1 176 ? -0.148 -6.065 -7.796 1.00 98.56 176 ALA A O 1
ATOM 1269 N N . ARG A 1 177 ? 0.001 -8.235 -7.281 1.00 98.12 177 ARG A N 1
ATOM 1270 C CA . ARG A 1 177 ? 1.080 -8.494 -8.245 1.00 98.12 177 ARG A CA 1
ATOM 1271 C C . ARG A 1 177 ? 0.748 -7.983 -9.657 1.00 98.12 177 ARG A C 1
ATOM 1273 O O . ARG A 1 177 ? 1.616 -7.401 -10.294 1.00 98.12 177 ARG A O 1
ATOM 1280 N N . ALA A 1 178 ? -0.498 -8.174 -10.094 1.00 97.81 178 ALA A N 1
ATOM 1281 C CA . ALA A 1 178 ? -0.947 -7.874 -11.453 1.00 97.81 178 ALA A CA 1
ATOM 1282 C C . ALA A 1 178 ? -1.655 -6.526 -11.632 1.00 97.81 178 ALA A C 1
ATOM 1284 O O . ALA A 1 178 ? -2.028 -6.186 -12.753 1.00 97.81 178 ALA A O 1
ATOM 1285 N N . ALA A 1 179 ? -1.891 -5.771 -10.556 1.00 97.69 179 ALA A N 1
ATOM 1286 C CA . ALA A 1 179 ? -2.626 -4.514 -10.644 1.00 97.69 179 ALA A CA 1
ATOM 1287 C C . ALA A 1 179 ? -2.323 -3.573 -9.475 1.00 97.69 179 ALA A C 1
ATOM 1289 O O . ALA A 1 179 ? -2.189 -4.010 -8.332 1.00 97.69 179 ALA A O 1
ATOM 1290 N N . ALA A 1 180 ? -2.326 -2.277 -9.770 1.00 98.12 180 ALA A N 1
ATOM 1291 C CA . ALA A 1 180 ? -2.436 -1.200 -8.799 1.00 98.12 180 ALA A CA 1
ATOM 1292 C C . ALA A 1 180 ? -3.578 -0.273 -9.242 1.00 98.12 180 ALA A C 1
ATOM 1294 O O . ALA A 1 180 ? -3.586 0.209 -10.373 1.00 98.12 180 ALA A O 1
ATOM 1295 N N . GLU A 1 181 ? -4.559 -0.074 -8.369 1.00 98.38 181 GLU A N 1
ATOM 1296 C CA . GLU A 1 181 ? -5.788 0.681 -8.628 1.00 98.38 181 GLU A CA 1
ATOM 1297 C C . GLU A 1 181 ? -5.961 1.773 -7.574 1.00 98.38 181 GLU A C 1
ATOM 1299 O O . GLU A 1 181 ? -5.630 1.550 -6.407 1.00 98.38 181 GLU A O 1
ATOM 1304 N N . PHE A 1 182 ? -6.504 2.922 -7.982 1.00 98.00 182 PHE A N 1
ATOM 1305 C CA . PHE A 1 182 ? -6.669 4.126 -7.163 1.00 98.00 182 PHE A CA 1
ATOM 1306 C C . PHE A 1 182 ? -8.055 4.729 -7.394 1.00 98.00 182 PHE A C 1
ATOM 1308 O O . PHE A 1 182 ? -8.459 4.852 -8.551 1.00 98.00 182 PHE A O 1
ATOM 1315 N N . ASP A 1 183 ? -8.736 5.127 -6.319 1.00 93.88 183 ASP A N 1
ATOM 1316 C CA . ASP A 1 183 ? -10.034 5.823 -6.329 1.00 93.88 183 ASP A CA 1
ATOM 1317 C C . ASP A 1 183 ? -10.051 6.971 -5.299 1.00 93.88 183 ASP A C 1
ATOM 1319 O O . ASP A 1 183 ? -9.434 6.822 -4.215 1.00 93.88 183 ASP A O 1
#

InterPro domains:
  IPR046576 Protein of unknown function DUF6636 [PF20341] (79-178)

Foldseek 3Di:
DVVVVVVVVVVVVVVVVVVVVVPPPPDDDDDDDDDDDDDDDDDDDDDDDDDDDDDDDDDDDDDDDDDDDPPQVKAWAAEPVNQKIWIDGLFKIKIFGNAADEDLDDDDPPQPDVPFPRMWIDGLVWTGTDSDDDDGDPDHHHAYAQGWDDDNQKIWHHHPQAIKMAGVNGWIWGDDRYDIDTD

Sequence (183 aa):
MVVIAVVVALGICGYIVVDQLQRSDGNTQSANQPGGDSGSVGEDESGDTGGSEEGAGEKSGDSEEGQDAEAKDVKAFMAPSSNIVCTIDADRARCTIREFDFDPGDAPNECDVDPFGSVVVVEKDGAGFSCVNRGLPTEANVLDYGESISAHGFTCRSGEDGMTCESSEGHKFRVARAAAEFD

pLDDT: mean 76.56, std 25.13, range [30.23, 98.81]

Secondary structure (DSSP, 8-state):
--HHHHHHHHHHHHHHHHHHHHTTTS------------------------------------------S-----EEEE-TTSSEEEEE-SS-EEEEESS--S---SPPTT---SSTTSEEEE-SS-EEE----PPPPS--EE--TT-EEEETTEEEEEETTEEEEEETTS-EEEEETTEEEE-

Radius of gyration: 26.64 Å; chains: 1; bounding box: 68×57×60 Å